Protein AF-A0A0V0STF7-F1 (afdb_monomer_lite)

pLDDT: mean 92.35, std 4.55, range [76.62, 98.25]

Secondary structure (DSSP, 8-state):
-HHHHHTTS-GGGS-HHHHHHHHHHHHSPPPPHHHHHHHHHH--PPTT--HHHHHHHHHHHHTTS--S-HHHHHHT-

Radius of gyration: 18.94 Å; chains: 1; bounding box: 42×19×47 Å

Sequence (77 aa):
LIQALISPANPNEKSFDEILFALEEHFSPQPSEIAKRNAFYKRNQKIGESISDYVANLRRIAQGCNFSDLEIMLRDR

Foldseek 3Di:
DLPVQPPPDDPVVDDPVRSVVSVCCVPPNQPPLVVLVVCLVPQDADVVHDPVNSLVVSVVSCPSNPDPDPVVSSVVD

Structure (mmCIF, N/CA/C/O backbone):
data_AF-A0A0V0STF7-F1
#
_entry.id   AF-A0A0V0STF7-F1
#
loop_
_atom_site.group_PDB
_atom_site.id
_atom_site.type_symbol
_atom_site.label_atom_id
_atom_site.label_alt_id
_atom_site.label_comp_id
_atom_site.label_asym_id
_atom_site.label_entity_id
_atom_site.label_seq_id
_atom_site.pdbx_PDB_ins_code
_atom_site.Cartn_x
_atom_site.Cartn_y
_atom_site.Cartn_z
_atom_site.occupancy
_atom_site.B_iso_or_equiv
_atom_site.auth_seq_id
_atom_site.auth_comp_id
_atom_site.auth_asym_id
_atom_site.auth_atom_id
_atom_site.pdbx_PDB_model_num
ATOM 1 N N . LEU A 1 1 ? 9.023 8.127 -27.183 1.00 82.25 1 LEU A N 1
ATOM 2 C CA . LEU A 1 1 ? 8.832 7.772 -25.759 1.00 82.25 1 LEU A CA 1
ATOM 3 C C . LEU A 1 1 ? 9.959 6.873 -25.258 1.00 82.25 1 LEU A C 1
ATOM 5 O O . LEU A 1 1 ? 10.800 7.389 -24.544 1.00 82.25 1 LEU A O 1
ATOM 9 N N . ILE A 1 2 ? 10.055 5.606 -25.690 1.00 86.75 2 ILE A N 1
ATOM 10 C CA . ILE A 1 2 ? 11.117 4.674 -25.241 1.00 86.75 2 ILE A CA 1
ATOM 11 C C . ILE A 1 2 ? 12.521 5.264 -25.433 1.00 86.75 2 ILE A C 1
ATOM 13 O O . ILE A 1 2 ? 13.278 5.337 -24.478 1.00 86.75 2 ILE A O 1
ATOM 17 N N . GLN A 1 3 ? 12.829 5.800 -26.619 1.00 89.12 3 GLN A N 1
ATOM 18 C CA . GLN A 1 3 ? 14.129 6.424 -26.910 1.00 89.12 3 GLN A CA 1
ATOM 19 C C . GLN A 1 3 ? 14.494 7.583 -25.965 1.00 89.12 3 GLN A C 1
ATOM 21 O O . GLN A 1 3 ? 15.669 7.801 -25.703 1.00 89.12 3 GLN A O 1
ATOM 26 N N . ALA A 1 4 ? 13.506 8.310 -25.430 1.00 90.94 4 ALA A N 1
ATOM 27 C CA . ALA A 1 4 ? 13.758 9.374 -24.459 1.00 90.94 4 ALA A CA 1
ATOM 28 C C . ALA A 1 4 ? 14.064 8.819 -23.057 1.00 90.94 4 ALA A C 1
ATOM 30 O O . ALA A 1 4 ? 14.851 9.422 -22.338 1.00 90.94 4 ALA A O 1
ATOM 31 N N . LEU A 1 5 ? 13.473 7.676 -22.686 1.00 89.75 5 LEU A N 1
ATOM 32 C CA . LEU A 1 5 ? 13.675 7.034 -21.381 1.00 89.75 5 LEU A CA 1
ATOM 33 C C . LEU A 1 5 ? 15.026 6.322 -21.267 1.00 89.75 5 LEU A C 1
ATOM 35 O O . LEU A 1 5 ? 15.587 6.267 -20.180 1.00 89.75 5 LEU A O 1
ATOM 39 N N . ILE A 1 6 ? 15.548 5.788 -22.374 1.00 89.12 6 ILE A N 1
ATOM 40 C CA . ILE A 1 6 ? 16.795 5.001 -22.382 1.00 89.12 6 ILE A CA 1
ATOM 41 C C . ILE A 1 6 ? 18.002 5.751 -22.959 1.00 89.12 6 ILE A C 1
ATOM 43 O O . ILE A 1 6 ? 19.103 5.206 -22.990 1.00 89.12 6 ILE A O 1
ATOM 47 N N . SER A 1 7 ? 17.814 6.999 -23.397 1.00 89.75 7 SER A N 1
ATOM 48 C CA . SER A 1 7 ? 18.901 7.864 -23.867 1.00 89.75 7 SER A CA 1
ATOM 49 C C . SER A 1 7 ? 20.003 7.976 -22.800 1.00 89.75 7 SER A C 1
ATOM 51 O O . SER A 1 7 ? 19.684 8.193 -21.628 1.00 89.75 7 SER A O 1
ATOM 53 N N . PRO A 1 8 ? 21.295 7.857 -23.166 1.00 89.75 8 PRO A N 1
ATOM 54 C CA . PRO A 1 8 ? 21.844 7.891 -24.528 1.00 89.75 8 PRO A CA 1
ATOM 55 C C . PRO A 1 8 ? 21.898 6.538 -25.258 1.00 89.75 8 PRO A C 1
ATOM 57 O O . PRO A 1 8 ? 22.336 6.506 -26.406 1.00 89.75 8 PRO A O 1
ATOM 60 N N . ALA A 1 9 ? 21.485 5.436 -24.628 1.00 89.62 9 ALA A N 1
ATOM 61 C CA . ALA A 1 9 ? 21.517 4.116 -25.255 1.00 89.62 9 ALA A CA 1
ATOM 62 C C . ALA A 1 9 ? 20.473 3.997 -26.377 1.00 89.62 9 ALA A C 1
ATOM 64 O O . ALA A 1 9 ? 19.400 4.612 -26.329 1.00 89.62 9 ALA A O 1
ATOM 65 N N . ASN A 1 10 ? 20.770 3.186 -27.393 1.00 89.00 10 ASN A N 1
ATOM 66 C CA . ASN A 1 10 ? 19.820 2.918 -28.466 1.00 89.00 10 ASN A CA 1
ATOM 67 C C . ASN A 1 10 ? 18.845 1.801 -28.041 1.00 89.00 10 ASN A C 1
ATOM 69 O O . ASN A 1 10 ? 19.294 0.790 -27.503 1.00 89.00 10 ASN A O 1
ATOM 73 N N . PRO A 1 11 ? 17.528 1.904 -28.315 1.00 86.69 11 PRO A N 1
ATOM 74 C CA . PRO A 1 11 ? 16.593 0.800 -28.072 1.00 86.69 11 PRO A CA 1
ATOM 75 C C . PRO A 1 11 ? 17.031 -0.540 -28.671 1.00 86.69 11 PRO A C 1
ATOM 77 O O . PRO A 1 11 ? 16.770 -1.580 -28.082 1.00 86.69 11 PRO A O 1
ATOM 80 N N . ASN A 1 12 ? 17.732 -0.518 -29.806 1.00 88.94 12 ASN A N 1
ATOM 81 C CA . ASN A 1 12 ? 18.214 -1.730 -30.469 1.00 88.94 12 ASN A CA 1
ATOM 82 C C . ASN A 1 12 ? 19.387 -2.409 -29.736 1.00 88.94 12 ASN A C 1
ATOM 84 O O . ASN A 1 12 ? 19.742 -3.534 -30.072 1.00 88.94 12 ASN A O 1
ATOM 88 N N . GLU A 1 13 ? 20.004 -1.731 -28.766 1.00 91.25 13 GLU A N 1
ATOM 89 C CA . GLU A 1 13 ? 21.100 -2.250 -27.933 1.00 91.25 13 GLU A CA 1
ATOM 90 C C . GLU A 1 13 ? 20.591 -2.861 -26.619 1.00 91.25 13 GLU A C 1
ATOM 92 O O . GLU A 1 13 ? 21.384 -3.381 -25.835 1.00 91.25 13 GLU A O 1
ATOM 97 N N . LYS A 1 14 ? 19.281 -2.777 -26.361 1.00 90.69 14 LYS A N 1
ATOM 98 C CA . LYS A 1 14 ? 18.638 -3.240 -25.134 1.00 90.69 14 LYS A CA 1
ATOM 99 C C . LYS A 1 14 ? 17.805 -4.485 -25.386 1.00 90.69 14 LYS A C 1
ATOM 101 O O . LYS A 1 14 ? 17.191 -4.642 -26.441 1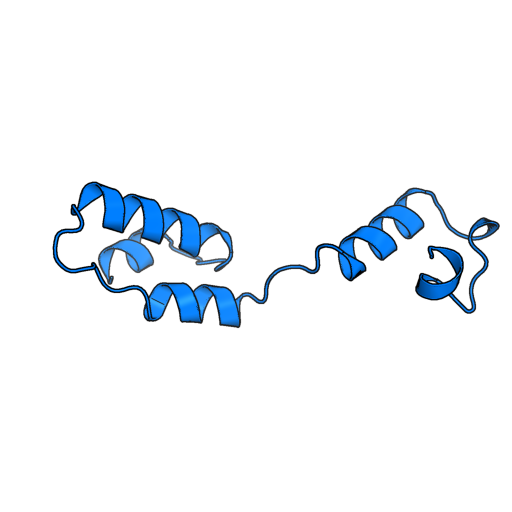.00 90.69 14 LYS A O 1
ATOM 106 N N . SER A 1 15 ? 17.770 -5.371 -24.399 1.00 94.56 15 SER A N 1
ATOM 107 C CA . SER A 1 15 ? 16.846 -6.498 -24.424 1.00 94.56 15 SER A CA 1
ATOM 108 C C . SER A 1 15 ? 15.403 -6.012 -24.262 1.00 94.56 15 SER A C 1
ATOM 110 O O . SER A 1 15 ? 15.136 -4.911 -23.771 1.00 94.56 15 SER A O 1
ATOM 112 N N . PHE A 1 16 ? 14.451 -6.862 -24.647 1.00 92.12 16 PHE A N 1
ATOM 113 C CA . PHE A 1 16 ? 13.036 -6.603 -24.394 1.00 92.12 16 PHE A CA 1
ATOM 114 C C . PHE A 1 16 ? 12.760 -6.362 -22.899 1.00 92.12 16 PHE A C 1
ATOM 116 O O . PHE A 1 16 ? 12.039 -5.425 -22.561 1.00 92.12 16 PHE A O 1
ATOM 123 N N . ASP A 1 17 ? 13.392 -7.141 -22.016 1.00 94.19 17 ASP A N 1
ATOM 124 C CA . ASP A 1 17 ? 13.215 -7.032 -20.564 1.00 94.19 17 ASP A CA 1
ATOM 125 C C . ASP A 1 17 ? 13.745 -5.702 -20.015 1.00 94.19 17 ASP A C 1
ATOM 127 O O . ASP A 1 17 ? 13.108 -5.084 -19.167 1.00 94.19 17 ASP A O 1
ATOM 131 N N . GLU A 1 18 ? 14.877 -5.210 -20.527 1.00 92.88 18 GLU A N 1
ATOM 132 C CA . GLU A 1 18 ? 15.419 -3.907 -20.126 1.00 92.88 18 GLU A CA 1
ATOM 133 C C . GLU A 1 18 ? 14.507 -2.750 -20.556 1.00 92.88 18 GLU A C 1
ATOM 135 O O . GLU A 1 18 ? 14.337 -1.778 -19.817 1.00 92.88 18 GLU A O 1
ATOM 140 N N . ILE A 1 19 ? 13.903 -2.850 -21.744 1.00 92.25 19 ILE A N 1
ATOM 141 C CA . ILE A 1 19 ? 12.942 -1.856 -22.237 1.00 92.25 19 ILE A CA 1
ATOM 142 C C . ILE A 1 19 ? 11.665 -1.890 -21.395 1.00 92.25 19 ILE A C 1
ATOM 144 O O . ILE A 1 19 ? 11.150 -0.832 -21.027 1.00 92.25 19 ILE A O 1
ATOM 148 N N . LEU A 1 20 ? 11.161 -3.086 -21.085 1.00 91.44 20 LEU A N 1
ATOM 149 C CA . LEU A 1 20 ? 9.973 -3.256 -20.256 1.00 91.44 20 LEU A CA 1
ATOM 150 C C . LEU A 1 20 ? 10.208 -2.700 -18.849 1.00 91.44 20 LEU A C 1
ATOM 152 O O . LEU A 1 20 ? 9.400 -1.909 -18.374 1.00 91.44 20 LEU A O 1
ATOM 156 N N . PHE A 1 21 ? 11.352 -3.011 -18.240 1.00 90.62 21 PHE A N 1
ATOM 157 C CA . PHE A 1 21 ? 11.738 -2.486 -16.933 1.00 90.62 21 PHE A CA 1
ATOM 158 C C . PHE A 1 21 ? 11.800 -0.952 -16.915 1.00 90.62 21 PHE A C 1
ATOM 160 O O . PHE A 1 21 ? 11.247 -0.317 -16.020 1.00 90.62 21 PHE A O 1
ATOM 167 N N . ALA A 1 22 ? 12.413 -0.328 -17.927 1.00 90.62 22 ALA A N 1
ATOM 168 C CA . ALA A 1 22 ? 12.480 1.133 -18.017 1.00 90.62 22 ALA A CA 1
ATOM 169 C C . ALA A 1 22 ? 11.090 1.785 -18.148 1.00 90.62 22 ALA A C 1
ATOM 171 O O . ALA A 1 22 ? 10.857 2.883 -17.637 1.00 90.62 22 ALA A O 1
ATOM 172 N N . LEU A 1 23 ? 10.158 1.118 -18.834 1.00 90.81 23 LEU A N 1
ATOM 173 C CA . LEU A 1 23 ? 8.768 1.560 -18.919 1.00 90.81 23 LEU A CA 1
ATOM 174 C C . LEU A 1 23 ? 8.041 1.384 -17.580 1.00 90.81 23 LEU A C 1
ATOM 176 O O . LEU A 1 23 ? 7.334 2.299 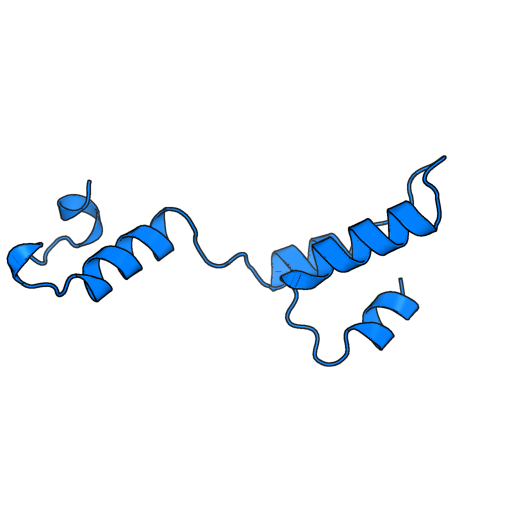-17.160 1.00 90.81 23 LEU A O 1
ATOM 180 N N . GLU A 1 24 ? 8.225 0.250 -16.905 1.00 89.38 24 GLU A N 1
ATOM 181 C CA . GLU A 1 24 ? 7.628 -0.025 -15.595 1.00 89.38 24 GLU A CA 1
ATOM 182 C C . GLU A 1 24 ? 8.087 0.980 -14.537 1.00 89.38 24 GLU A C 1
ATOM 184 O O . GLU A 1 24 ? 7.246 1.587 -13.881 1.00 89.38 24 GLU A O 1
ATOM 189 N N . GLU A 1 25 ? 9.389 1.243 -14.433 1.00 88.38 25 GLU A N 1
ATOM 190 C CA . GLU A 1 25 ? 9.942 2.236 -13.502 1.00 88.38 25 GLU A CA 1
ATOM 191 C C . GLU A 1 25 ? 9.381 3.643 -13.745 1.00 88.38 25 GLU A C 1
ATOM 193 O O . GLU A 1 25 ? 9.138 4.398 -12.803 1.00 88.38 25 GLU A O 1
ATOM 198 N N . HIS A 1 26 ? 9.144 4.013 -15.005 1.00 89.75 26 HIS A N 1
ATOM 199 C CA . HIS A 1 26 ? 8.639 5.343 -15.330 1.00 89.75 26 HIS A CA 1
ATOM 200 C C . HIS A 1 26 ? 7.130 5.488 -15.096 1.00 89.75 26 HIS A C 1
ATOM 202 O O . HIS A 1 26 ? 6.678 6.498 -14.555 1.00 89.75 26 HIS A O 1
ATOM 208 N N . PHE A 1 27 ? 6.339 4.504 -15.527 1.00 87.88 27 PHE A N 1
ATOM 209 C CA . PHE A 1 27 ? 4.874 4.591 -15.515 1.00 87.88 27 PHE A CA 1
ATOM 210 C C . PHE A 1 27 ? 4.229 3.992 -14.269 1.00 87.88 27 PHE A C 1
ATOM 212 O O . PHE A 1 27 ? 3.111 4.365 -13.915 1.00 87.88 27 PHE A O 1
ATOM 219 N N . SER A 1 28 ? 4.916 3.071 -13.606 1.00 83.50 28 SER A N 1
ATOM 220 C CA . SER A 1 28 ? 4.442 2.379 -12.416 1.00 83.50 28 SER A CA 1
ATOM 221 C C . SER A 1 28 ? 5.578 2.222 -11.398 1.00 83.50 28 SER A C 1
ATOM 223 O O . SER A 1 28 ? 5.855 1.095 -10.971 1.00 83.50 28 SER A O 1
ATOM 225 N N . PRO A 1 29 ? 6.224 3.331 -10.975 1.00 81.44 29 PRO A N 1
ATOM 226 C CA . PRO A 1 29 ? 7.290 3.260 -9.989 1.00 81.44 29 PRO A CA 1
ATOM 227 C C . PRO A 1 29 ? 6.784 2.553 -8.736 1.00 81.44 29 PRO A C 1
ATOM 229 O O . PRO A 1 29 ? 5.644 2.769 -8.298 1.00 81.44 29 PRO A O 1
ATOM 232 N N . GLN A 1 30 ? 7.646 1.727 -8.141 1.00 76.81 30 GLN A N 1
ATOM 233 C CA . GLN A 1 30 ? 7.350 1.084 -6.868 1.00 76.81 30 GLN A CA 1
ATOM 234 C C . GLN A 1 30 ? 6.866 2.138 -5.858 1.00 76.81 30 GLN A C 1
ATO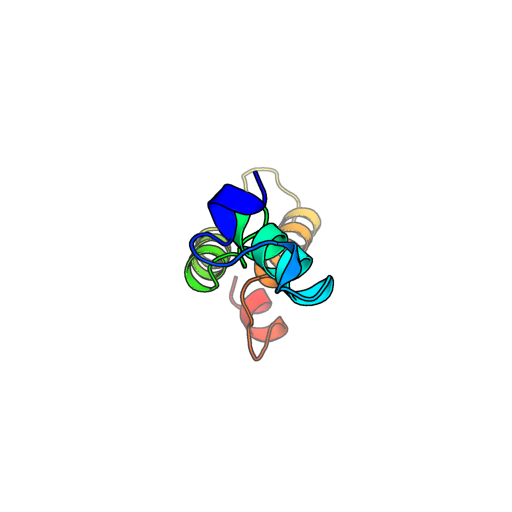M 236 O O . GLN A 1 30 ? 7.580 3.109 -5.579 1.00 76.81 30 GLN 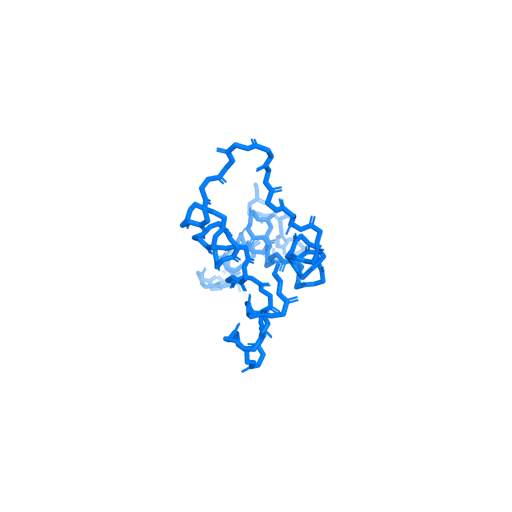A O 1
ATOM 241 N N . PRO A 1 31 ? 5.645 1.996 -5.308 1.00 76.62 31 PRO A N 1
ATOM 242 C CA . PRO A 1 31 ? 5.137 2.961 -4.353 1.00 76.62 31 PRO A CA 1
ATOM 243 C C . PRO A 1 31 ? 6.065 3.044 -3.141 1.00 76.62 31 PRO A C 1
ATOM 245 O O . PRO A 1 31 ? 6.421 2.021 -2.566 1.00 76.62 31 PRO A O 1
ATOM 248 N N . SER A 1 32 ? 6.410 4.262 -2.715 1.00 87.06 32 SER A N 1
ATOM 249 C CA . SER A 1 32 ? 7.255 4.464 -1.534 1.00 87.06 32 SER A CA 1
ATOM 250 C C . SER A 1 32 ? 6.669 3.748 -0.312 1.00 87.06 32 SER A C 1
ATOM 252 O O . SER A 1 32 ? 5.569 4.078 0.145 1.00 87.06 32 SER A O 1
ATOM 254 N N . GLU A 1 33 ? 7.432 2.807 0.248 1.00 91.12 33 GLU A N 1
ATOM 255 C CA . GLU A 1 33 ? 7.078 2.079 1.471 1.00 91.12 33 GLU A CA 1
ATOM 256 C C . GLU A 1 33 ? 6.751 3.048 2.614 1.00 91.12 33 GLU A C 1
ATOM 258 O O . GLU A 1 33 ? 5.758 2.885 3.322 1.00 91.12 33 GLU A O 1
ATOM 263 N N . ILE A 1 34 ? 7.535 4.123 2.742 1.00 90.69 34 ILE A N 1
ATOM 264 C CA . ILE A 1 34 ? 7.327 5.176 3.741 1.00 90.69 34 ILE A CA 1
ATOM 265 C C . ILE A 1 34 ? 5.971 5.857 3.528 1.00 90.69 34 ILE A C 1
ATOM 267 O O . ILE A 1 34 ? 5.223 6.056 4.487 1.00 90.69 34 ILE A O 1
ATOM 271 N N . ALA A 1 35 ? 5.614 6.184 2.283 1.00 91.38 35 ALA A N 1
ATOM 272 C CA . ALA A 1 35 ? 4.323 6.794 1.976 1.00 91.38 35 ALA A CA 1
ATOM 273 C C . ALA A 1 35 ? 3.153 5.841 2.273 1.00 91.38 35 ALA A C 1
ATOM 275 O O . ALA A 1 35 ? 2.143 6.260 2.843 1.00 91.38 35 ALA A O 1
ATOM 276 N N . LYS A 1 36 ? 3.293 4.550 1.946 1.00 93.62 36 LYS A N 1
ATOM 277 C CA . LYS A 1 36 ? 2.286 3.518 2.241 1.00 93.62 36 LYS A CA 1
ATOM 278 C C . LYS A 1 36 ? 2.103 3.325 3.746 1.00 93.62 36 LYS A C 1
ATOM 280 O O . LYS A 1 36 ? 0.969 3.368 4.223 1.00 93.62 36 LYS A O 1
ATOM 285 N N . ARG A 1 37 ? 3.199 3.225 4.505 1.00 95.25 37 ARG A N 1
ATOM 286 C CA . ARG A 1 37 ? 3.171 3.154 5.974 1.00 95.25 37 ARG A CA 1
ATOM 287 C C . ARG A 1 37 ? 2.552 4.403 6.584 1.00 95.25 37 ARG A C 1
ATOM 289 O O . ARG A 1 37 ? 1.730 4.303 7.487 1.00 95.25 37 ARG A O 1
ATOM 296 N N . ASN A 1 38 ? 2.870 5.586 6.061 1.00 95.06 38 ASN A N 1
ATOM 297 C CA . ASN A 1 38 ? 2.234 6.820 6.512 1.00 95.06 38 ASN A CA 1
ATOM 298 C C . ASN A 1 38 ? 0.715 6.800 6.284 1.00 95.06 38 ASN A C 1
ATOM 300 O O . ASN A 1 38 ? -0.036 7.170 7.184 1.00 95.06 38 ASN A O 1
ATOM 304 N N . ALA A 1 39 ? 0.259 6.334 5.118 1.00 94.94 39 ALA A N 1
ATOM 305 C CA . ALA A 1 39 ? -1.164 6.177 4.829 1.00 94.94 39 ALA A CA 1
ATOM 306 C C . ALA A 1 39 ? -1.833 5.165 5.774 1.00 94.94 39 ALA A C 1
ATOM 308 O O . ALA A 1 39 ? -2.929 5.432 6.262 1.00 94.94 39 ALA A O 1
ATOM 309 N N . PHE A 1 40 ? -1.161 4.050 6.077 1.00 97.00 40 PHE A N 1
ATOM 310 C CA . PHE A 1 40 ? -1.620 3.053 7.046 1.00 97.00 40 PHE A CA 1
ATOM 311 C C . PHE A 1 40 ? -1.807 3.668 8.440 1.00 97.00 40 PHE A C 1
ATOM 313 O O . PHE A 1 40 ? -2.899 3.603 8.998 1.00 97.00 40 PHE A O 1
ATOM 320 N N . TYR A 1 41 ? -0.789 4.360 8.965 1.00 96.56 41 TYR A N 1
ATOM 321 C CA . TYR A 1 41 ? -0.840 4.962 10.303 1.00 96.56 41 TYR A CA 1
ATOM 322 C C . TYR A 1 41 ? -1.735 6.208 10.411 1.00 96.56 41 TYR A C 1
ATOM 324 O O . TYR A 1 41 ? -2.122 6.606 11.511 1.00 96.56 41 TYR A O 1
ATOM 332 N N . LYS A 1 42 ? -2.094 6.840 9.293 1.00 95.81 42 LYS A N 1
ATOM 333 C CA . LYS A 1 42 ? -3.070 7.942 9.276 1.00 95.81 42 LYS A CA 1
ATOM 334 C C . LYS A 1 42 ? -4.508 7.470 9.093 1.00 95.81 42 LYS A C 1
ATOM 336 O O . LYS A 1 42 ? -5.434 8.264 9.253 1.00 95.81 42 LYS A O 1
ATOM 341 N N . ARG A 1 43 ? -4.724 6.208 8.721 1.00 96.44 43 ARG A N 1
ATOM 342 C CA . ARG A 1 43 ? -6.056 5.701 8.407 1.00 96.44 43 ARG A CA 1
ATOM 343 C C . ARG A 1 43 ? -6.852 5.428 9.679 1.00 96.44 43 ARG A C 1
ATOM 345 O O . ARG A 1 43 ? -6.668 4.392 10.295 1.00 96.44 43 ARG A O 1
ATOM 352 N N . ASN A 1 44 ? -7.780 6.313 10.020 1.00 96.38 44 ASN A N 1
ATOM 353 C CA . ASN A 1 44 ? -8.716 6.122 11.135 1.00 96.38 44 ASN A CA 1
ATOM 354 C C . ASN A 1 44 ? -10.100 5.753 10.610 1.00 96.38 44 ASN A C 1
ATOM 356 O O . ASN A 1 44 ? -10.463 6.241 9.536 1.00 96.38 44 ASN A O 1
ATOM 360 N N . GLN A 1 45 ? -10.861 4.938 11.343 1.00 96.62 45 GLN A N 1
ATOM 361 C CA . GLN A 1 45 ? -12.242 4.593 10.993 1.00 96.62 45 GLN A CA 1
ATOM 362 C C . GLN A 1 45 ? -13.083 5.863 10.810 1.00 96.62 45 GLN A C 1
ATOM 364 O O . GLN A 1 45 ? -13.030 6.788 11.623 1.00 96.62 45 GLN A O 1
ATOM 369 N N . LYS A 1 46 ? -13.833 5.933 9.707 1.00 97.00 46 LYS A N 1
ATOM 370 C CA . LYS A 1 46 ? -14.694 7.086 9.421 1.00 97.00 46 LYS A CA 1
ATOM 371 C C . LYS A 1 46 ? -15.987 6.995 10.229 1.00 97.00 46 LYS A C 1
ATOM 373 O O . LYS A 1 46 ? -16.449 5.909 10.570 1.00 97.00 46 LYS A O 1
ATOM 378 N N . ILE A 1 47 ? -16.616 8.139 10.483 1.00 97.81 47 ILE A N 1
ATOM 379 C CA . ILE A 1 47 ? -17.947 8.180 11.100 1.00 97.81 47 ILE A CA 1
ATOM 380 C C . ILE A 1 47 ? -18.926 7.414 10.198 1.00 97.81 47 ILE A C 1
ATOM 382 O O . ILE A 1 47 ? -19.030 7.710 9.009 1.00 97.81 47 ILE A O 1
ATOM 386 N N . GLY A 1 48 ? -19.614 6.422 10.766 1.00 97.50 48 GLY A N 1
ATOM 387 C CA . GLY A 1 48 ? -20.571 5.577 10.045 1.00 97.50 48 GLY A CA 1
ATOM 388 C C . GLY A 1 48 ? -19.954 4.463 9.190 1.00 97.50 48 GLY A C 1
ATOM 389 O O . GLY A 1 48 ? -20.695 3.713 8.564 1.00 97.50 48 GLY A O 1
ATOM 390 N N . GLU A 1 49 ? -18.627 4.319 9.159 1.00 97.81 49 GLU A N 1
ATOM 391 C CA . GLU A 1 49 ? -17.972 3.185 8.504 1.00 97.81 49 GLU A CA 1
ATOM 392 C C . GLU A 1 49 ?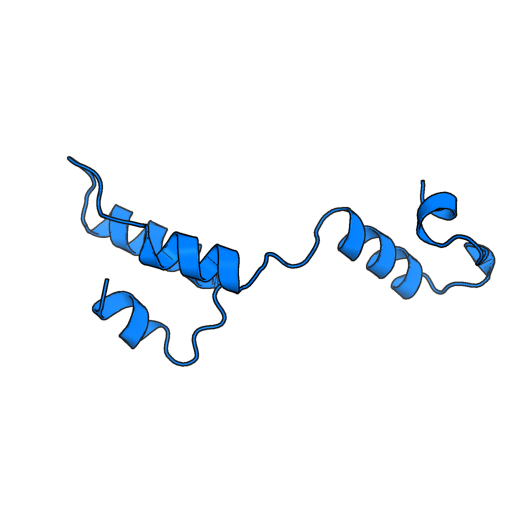 -18.108 1.923 9.359 1.00 97.81 49 GLU A C 1
ATOM 394 O O . GLU A 1 49 ? -17.877 1.964 10.569 1.00 97.81 49 GLU A O 1
ATOM 399 N N . SER A 1 50 ? -18.454 0.792 8.741 1.00 98.25 50 SER A N 1
ATOM 400 C CA . SER A 1 50 ? -18.495 -0.480 9.459 1.00 98.25 50 SER A CA 1
ATOM 401 C C . SER A 1 50 ? -17.082 -0.943 9.826 1.00 98.25 50 SER A C 1
ATOM 403 O O . SER A 1 50 ? -16.107 -0.658 9.130 1.00 98.25 50 SER A O 1
ATOM 405 N N . ILE A 1 51 ? -16.959 -1.709 10.910 1.00 95.88 51 ILE A N 1
ATOM 406 C CA . ILE A 1 51 ? -15.664 -2.276 11.319 1.00 95.88 51 ILE A CA 1
ATOM 407 C C . ILE A 1 51 ? -15.097 -3.172 10.209 1.00 95.88 51 ILE A C 1
ATOM 409 O O . ILE A 1 51 ? -13.900 -3.135 9.933 1.00 95.88 51 ILE A O 1
ATOM 413 N N . SER A 1 52 ? -15.956 -3.946 9.537 1.00 97.31 52 SER A N 1
ATOM 414 C CA . SER A 1 52 ? -15.538 -4.828 8.445 1.00 97.31 52 SER A CA 1
ATOM 415 C C . SER A 1 52 ? -14.938 -4.035 7.280 1.00 97.31 52 SER A C 1
ATOM 417 O O . SER A 1 52 ? -13.849 -4.371 6.811 1.00 97.31 52 SER A O 1
ATOM 419 N N . ASP A 1 53 ? -15.577 -2.928 6.887 1.00 97.94 53 ASP A N 1
ATOM 420 C CA . ASP A 1 53 ? -15.078 -2.052 5.821 1.00 97.94 53 ASP A CA 1
ATOM 421 C C . ASP A 1 53 ? -13.774 -1.355 6.216 1.00 97.94 53 ASP A C 1
ATOM 423 O O . ASP A 1 53 ? -12.858 -1.231 5.395 1.00 97.94 53 ASP A O 1
ATOM 427 N N . TYR A 1 54 ? -13.660 -0.922 7.475 1.00 97.25 54 TYR A N 1
ATOM 428 C CA . TYR A 1 54 ? -12.429 -0.334 7.996 1.00 97.25 54 TYR A CA 1
ATOM 429 C C . TYR A 1 54 ? -11.266 -1.323 7.898 1.00 97.25 54 TYR A C 1
ATOM 431 O O . TYR A 1 54 ? -10.247 -1.004 7.282 1.00 97.25 54 TYR A O 1
ATOM 439 N N . VAL A 1 55 ? -11.437 -2.539 8.424 1.00 95.94 55 VAL A N 1
ATOM 440 C CA . VAL A 1 55 ? -10.396 -3.578 8.429 1.00 95.94 55 VAL A CA 1
ATOM 441 C C . VAL A 1 55 ? -10.041 -4.018 7.008 1.00 95.94 55 VAL A C 1
ATOM 443 O O . VAL A 1 55 ? -8.858 -4.155 6.690 1.00 95.94 55 VAL A O 1
ATOM 446 N N . ALA A 1 56 ? -11.027 -4.184 6.121 1.00 96.38 56 ALA A N 1
ATOM 447 C CA . ALA A 1 56 ? -10.784 -4.527 4.720 1.00 96.38 56 ALA A CA 1
ATOM 448 C C . ALA A 1 56 ? -9.941 -3.451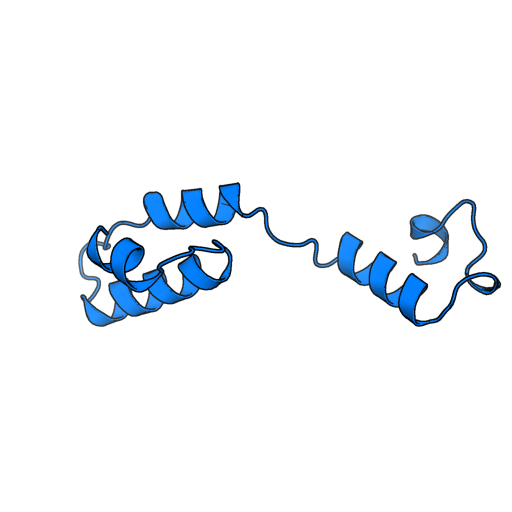 4.011 1.00 96.38 56 ALA A C 1
ATOM 450 O O . ALA A 1 56 ? -8.954 -3.758 3.335 1.00 96.38 56 ALA A O 1
ATOM 451 N N . ASN A 1 57 ? -10.274 -2.174 4.216 1.00 95.75 57 ASN A N 1
ATOM 452 C CA . ASN A 1 57 ? -9.500 -1.063 3.668 1.00 95.75 57 ASN A CA 1
ATOM 453 C C . ASN A 1 57 ? -8.102 -0.958 4.283 1.00 95.75 57 ASN A C 1
ATOM 455 O O . ASN A 1 57 ? -7.139 -0.683 3.566 1.00 95.75 57 ASN A O 1
ATOM 459 N N . LEU A 1 58 ? -7.980 -1.174 5.591 1.00 96.12 58 LEU A N 1
ATOM 460 C CA . LEU A 1 58 ? -6.707 -1.127 6.297 1.00 96.12 58 LEU A CA 1
ATOM 461 C C . LEU A 1 58 ? -5.756 -2.224 5.789 1.00 96.12 58 LEU A C 1
ATOM 463 O O . LEU A 1 58 ? -4.605 -1.929 5.461 1.00 96.12 58 LEU A O 1
ATOM 467 N N . ARG A 1 59 ? -6.265 -3.450 5.588 1.00 95.75 59 ARG A N 1
ATOM 468 C CA . ARG A 1 59 ? -5.532 -4.557 4.945 1.00 95.75 59 ARG A CA 1
ATOM 469 C C . ARG A 1 59 ? -5.082 -4.200 3.529 1.00 95.75 59 ARG A C 1
ATOM 471 O O . ARG A 1 59 ? -3.934 -4.452 3.175 1.00 95.75 59 ARG A O 1
ATOM 478 N N . ARG A 1 60 ? -5.942 -3.556 2.732 1.00 94.62 60 ARG A N 1
ATOM 479 C CA . ARG A 1 60 ? -5.592 -3.106 1.372 1.00 94.62 60 ARG A CA 1
ATOM 480 C C . ARG A 1 60 ? -4.448 -2.090 1.368 1.00 94.62 60 ARG A C 1
ATOM 482 O O . ARG A 1 60 ? -3.569 -2.154 0.517 1.00 94.62 60 ARG A O 1
ATOM 489 N N . ILE A 1 61 ? -4.440 -1.150 2.313 1.00 94.19 61 ILE A N 1
ATOM 490 C CA . ILE A 1 61 ? -3.365 -0.150 2.427 1.00 94.19 61 ILE A CA 1
ATOM 491 C C . ILE A 1 61 ? -2.043 -0.816 2.844 1.00 94.19 61 ILE A C 1
ATOM 493 O O . ILE A 1 61 ? -0.978 -0.436 2.351 1.00 94.19 61 ILE A O 1
ATOM 497 N N . ALA A 1 62 ? -2.114 -1.841 3.695 1.00 95.06 62 ALA A N 1
ATOM 498 C CA . ALA A 1 62 ? -0.946 -2.552 4.202 1.00 95.06 62 ALA A CA 1
ATOM 499 C C . ALA A 1 62 ? -0.152 -3.320 3.124 1.00 95.06 62 ALA A C 1
ATOM 501 O O . ALA A 1 62 ? 1.044 -3.534 3.301 1.00 95.06 62 ALA A O 1
ATOM 502 N N . GLN A 1 63 ? -0.769 -3.668 1.984 1.00 90.62 63 GLN A N 1
ATOM 503 C CA . GLN A 1 63 ? -0.143 -4.441 0.893 1.00 90.62 63 GLN A CA 1
ATOM 504 C C . GLN A 1 63 ? 1.133 -3.807 0.307 1.00 90.62 63 GLN A C 1
ATOM 506 O O . GLN A 1 63 ? 1.943 -4.514 -0.274 1.00 90.62 63 GLN A O 1
ATOM 511 N N . GLY A 1 64 ? 1.331 -2.492 0.462 1.00 86.25 64 GLY A N 1
ATOM 512 C CA . GLY A 1 64 ? 2.549 -1.792 0.020 1.00 86.25 64 GLY A CA 1
ATOM 513 C C . GLY A 1 64 ? 3.483 -1.363 1.154 1.00 86.25 64 GLY A C 1
ATOM 514 O O . GLY A 1 64 ? 4.357 -0.534 0.931 1.00 86.25 64 GLY A O 1
ATOM 515 N N . CYS A 1 65 ? 3.248 -1.827 2.384 1.00 93.25 65 CYS A N 1
ATOM 516 C CA . CYS A 1 65 ? 3.992 -1.382 3.564 1.00 93.25 65 CYS A CA 1
ATOM 517 C C . CYS A 1 65 ? 5.178 -2.284 3.928 1.00 93.25 65 CYS A C 1
ATOM 519 O O . CYS A 1 65 ? 5.947 -1.901 4.810 1.00 93.25 65 CYS A O 1
ATOM 521 N N . ASN A 1 66 ? 5.305 -3.470 3.320 1.00 93.06 66 ASN A N 1
ATOM 522 C CA . ASN A 1 66 ? 6.335 -4.465 3.648 1.00 93.06 66 ASN A CA 1
ATOM 523 C C . ASN A 1 66 ? 6.484 -4.680 5.168 1.00 93.06 66 ASN A C 1
ATOM 525 O O . ASN A 1 66 ? 7.576 -4.568 5.722 1.00 93.06 66 ASN A O 1
ATOM 529 N N . PHE A 1 67 ? 5.373 -4.882 5.882 1.00 94.31 67 PHE A N 1
ATOM 530 C CA . PHE A 1 67 ? 5.431 -5.183 7.313 1.00 94.31 67 PHE A CA 1
ATOM 531 C C . PHE A 1 67 ? 5.950 -6.605 7.530 1.00 94.31 67 PHE A C 1
ATOM 533 O O . PHE A 1 67 ? 5.498 -7.531 6.863 1.00 94.31 67 PHE A O 1
ATOM 540 N N . SER A 1 68 ? 6.873 -6.775 8.480 1.00 94.38 68 SER A N 1
ATOM 541 C CA . SER A 1 68 ? 7.382 -8.092 8.878 1.00 94.38 68 SER A CA 1
ATOM 542 C C . SER A 1 68 ? 6.312 -8.939 9.567 1.00 94.38 68 SER A C 1
ATOM 544 O O . SER A 1 68 ? 6.244 -10.140 9.333 1.00 94.38 68 SER A O 1
ATOM 546 N N . ASP A 1 69 ? 5.455 -8.305 10.371 1.00 95.88 69 ASP A N 1
ATOM 547 C CA . ASP A 1 69 ? 4.287 -8.933 10.985 1.00 95.88 69 ASP A CA 1
ATOM 548 C C . ASP A 1 69 ? 3.037 -8.084 10.733 1.00 95.88 69 ASP A C 1
ATOM 550 O O . ASP A 1 69 ? 2.757 -7.102 11.425 1.00 95.88 69 ASP A O 1
ATOM 554 N N . LEU A 1 70 ? 2.297 -8.446 9.686 1.00 94.50 70 LEU A N 1
ATOM 555 C CA . LEU A 1 70 ? 1.094 -7.728 9.285 1.00 94.50 70 LEU A CA 1
ATOM 556 C C . LEU A 1 70 ? -0.023 -7.831 10.335 1.00 94.50 70 LEU A C 1
ATOM 558 O O . LEU A 1 70 ? -0.746 -6.858 10.538 1.00 94.50 70 LEU A O 1
ATOM 562 N N . GLU A 1 71 ? -0.180 -8.973 11.001 1.00 94.81 71 GLU A N 1
ATOM 563 C CA . GLU A 1 71 ? -1.292 -9.177 11.933 1.00 94.81 71 GLU A CA 1
ATOM 564 C C . GLU A 1 71 ? -1.100 -8.357 13.215 1.00 94.81 71 GLU A C 1
ATOM 566 O O . GLU A 1 71 ? -2.060 -7.752 13.697 1.00 94.81 71 GLU A O 1
ATOM 571 N N . ILE A 1 72 ? 0.138 -8.231 13.711 1.00 96.31 72 ILE A N 1
ATOM 572 C CA . ILE A 1 72 ? 0.451 -7.302 14.810 1.00 96.31 72 ILE A CA 1
ATOM 573 C C . ILE A 1 72 ? 0.139 -5.862 14.391 1.00 96.31 72 ILE A C 1
ATOM 575 O O . ILE A 1 72 ? -0.550 -5.149 15.119 1.00 96.31 72 ILE A O 1
ATOM 579 N N . MET A 1 73 ? 0.582 -5.439 13.202 1.00 96.44 73 MET A N 1
ATOM 580 C CA . MET A 1 73 ? 0.337 -4.069 12.735 1.00 96.44 73 MET A CA 1
ATOM 581 C C . MET A 1 73 ? -1.151 -3.764 12.567 1.00 96.44 73 MET A C 1
ATOM 583 O O . MET A 1 73 ? -1.566 -2.649 12.856 1.00 96.44 73 MET A O 1
ATOM 587 N N . LEU A 1 74 ? -1.960 -4.719 12.103 1.00 95.12 74 LEU A N 1
ATOM 588 C CA . LEU A 1 74 ? -3.406 -4.534 11.954 1.00 95.12 74 LEU A CA 1
ATOM 589 C C . LEU A 1 74 ? -4.136 -4.466 13.295 1.00 95.12 74 LEU A C 1
ATOM 591 O O . LEU A 1 74 ? -5.105 -3.727 13.401 1.00 95.12 74 LEU A O 1
ATOM 595 N N . ARG A 1 75 ? -3.690 -5.228 14.299 1.00 94.38 75 ARG A N 1
ATOM 596 C CA . ARG A 1 75 ? -4.269 -5.213 15.649 1.00 94.38 75 ARG A CA 1
ATOM 597 C C . ARG A 1 75 ? -4.027 -3.885 16.365 1.00 94.38 75 ARG A C 1
ATOM 599 O O . ARG A 1 75 ? -4.882 -3.436 17.118 1.00 94.38 75 ARG A O 1
ATOM 606 N N . ASP A 1 76 ? -2.862 -3.281 16.151 1.00 93.69 76 ASP A N 1
ATOM 607 C CA . ASP A 1 76 ? -2.458 -2.043 16.826 1.00 93.69 76 ASP A CA 1
ATOM 608 C C . ASP A 1 76 ? -3.117 -0.778 16.211 1.00 93.69 76 ASP A C 1
ATOM 610 O O . ASP A 1 76 ? -2.796 0.349 16.598 1.00 93.69 76 ASP A O 1
ATOM 614 N N . ARG A 1 77 ? -4.025 -0.945 15.242 1.00 92.94 77 ARG A N 1
ATOM 615 C CA . ARG A 1 77 ? -4.711 0.107 14.474 1.00 92.94 77 ARG A CA 1
ATOM 616 C C . ARG A 1 77 ? -6.222 0.069 14.641 1.00 92.94 77 ARG A C 1
ATOM 618 O O . ARG A 1 77 ? -6.832 1.136 14.393 1.00 92.94 77 ARG A O 1
#